Protein AF-D4NTK3-F1 (afdb_monomer_lite)

Organism: Pieris rapae (NCBI:txid64459)

pLDDT: mean 85.39, std 10.85, range [49.72, 97.81]

Sequence (154 aa):
DTLDNTVFIKLYQDLRKLNVFQTLDAYWKKHDVYVPYYIDRFEYLTYHLNTNVSEVGELEIKQSAGQDITPSGTTMADFFADVVKILPKSELAALYEKKMSDNTVFSTAVNSLKSEEGKKLYNDLWENRTFQAVANAYANNDFNFRYIFETFVP

Foldseek 3Di:
DQDALVLVVVLVVVLVVDPLSVVLQVLCVVVVRHSVVVSVVVRVVSCCVRPVDQDDPPDGDDDPPDDPQDQPDDAPVSVVVSVVVPDPVVVVVVVLVCCCPPPPSSVVSLVSCVDPSVVVSVVVLVVDPSNVVVQVVVVVRVDHPVCVCVVPVD

InterPro domains:
  IPR010629 Insect allergen-related [PF06757] (6-148)

Secondary structure (DSSP, 8-state):
-----HHHHHHHHHHTTSHHHHHHHHHHHHTT--HHHHHHHHHHHHHHHHH--SEETTEE----S------S-SSHHHHHHHHHHHS-HHHHHHHHHHHHHH-HHHHHHHHHHHSHHHHHHHHHHHH-HHHHHHHHHHHTTT--HHHHHHHH--

Radius of gyration: 17.6 Å; chains: 1; bounding box: 41×37×45 Å

Structure (mmCIF, N/CA/C/O backbone):
data_AF-D4NTK3-F1
#
_entry.id   AF-D4NTK3-F1
#
loop_
_atom_site.group_PDB
_atom_site.id
_atom_site.type_symbol
_atom_site.label_atom_id
_atom_site.label_alt_id
_atom_site.label_comp_id
_atom_site.label_asym_id
_atom_site.label_entity_id
_atom_site.label_seq_id
_atom_site.pdbx_PDB_ins_code
_atom_site.Cartn_x
_atom_site.Cartn_y
_atom_site.Cartn_z
_atom_site.occupancy
_atom_site.B_iso_or_equiv
_atom_site.auth_seq_id
_atom_site.auth_comp_id
_atom_site.auth_asym_id
_atom_site.auth_atom_id
_atom_site.pdbx_PDB_model_num
ATOM 1 N N . ASP A 1 1 ? 19.028 -7.774 -14.434 1.00 54.06 1 ASP A N 1
ATOM 2 C CA . ASP A 1 1 ? 18.709 -8.205 -13.063 1.00 54.06 1 ASP A CA 1
ATOM 3 C C . ASP A 1 1 ? 17.417 -8.990 -13.059 1.00 54.06 1 ASP A C 1
ATOM 5 O O . ASP A 1 1 ? 16.483 -8.604 -13.750 1.00 54.06 1 ASP A O 1
ATOM 9 N N . THR A 1 2 ? 17.398 -10.122 -12.361 1.00 59.47 2 THR A N 1
ATOM 10 C CA . THR A 1 2 ? 16.196 -10.945 -12.181 1.00 59.47 2 THR A CA 1
ATOM 11 C C . THR A 1 2 ? 15.292 -10.253 -11.168 1.00 59.47 2 THR A C 1
ATOM 13 O O . THR A 1 2 ? 15.766 -9.857 -10.106 1.00 59.47 2 THR A O 1
ATOM 16 N N . LEU A 1 3 ? 14.005 -10.096 -11.474 1.00 69.56 3 LEU A N 1
ATOM 17 C CA . LEU A 1 3 ? 13.042 -9.598 -10.491 1.00 69.56 3 LEU A CA 1
ATOM 18 C C . LEU A 1 3 ? 12.812 -10.689 -9.432 1.00 69.56 3 LEU A C 1
ATOM 20 O O . LEU A 1 3 ? 12.373 -11.782 -9.781 1.00 69.56 3 LEU A O 1
ATOM 24 N N . ASP A 1 4 ? 13.092 -10.424 -8.157 1.00 80.44 4 ASP A N 1
ATOM 25 C CA . ASP A 1 4 ? 12.853 -11.376 -7.064 1.00 80.44 4 ASP A CA 1
ATOM 26 C C . ASP A 1 4 ? 12.121 -10.724 -5.878 1.00 80.44 4 ASP A C 1
ATOM 28 O O . ASP A 1 4 ? 12.148 -9.505 -5.693 1.00 80.44 4 ASP A O 1
ATOM 32 N N . ASN A 1 5 ? 11.421 -11.538 -5.085 1.00 81.81 5 ASN A N 1
ATOM 33 C CA . ASN A 1 5 ? 10.595 -11.083 -3.965 1.00 81.81 5 ASN A CA 1
ATOM 34 C C . ASN A 1 5 ? 11.275 -11.247 -2.591 1.00 81.81 5 ASN A C 1
ATOM 36 O O . ASN A 1 5 ? 10.652 -10.960 -1.564 1.00 81.81 5 ASN A O 1
ATOM 40 N N . THR A 1 6 ? 12.541 -11.675 -2.537 1.00 87.56 6 THR A N 1
ATOM 41 C CA . THR A 1 6 ? 13.241 -12.032 -1.290 1.00 87.56 6 THR A CA 1
ATOM 42 C C . THR A 1 6 ? 13.260 -10.864 -0.309 1.00 87.56 6 THR A C 1
ATOM 44 O O . THR A 1 6 ? 13.089 -11.040 0.901 1.00 87.56 6 THR A O 1
ATOM 47 N N . VAL A 1 7 ? 13.424 -9.643 -0.828 1.00 87.94 7 VAL A N 1
ATOM 48 C CA . VAL A 1 7 ? 13.414 -8.421 -0.016 1.00 87.94 7 VAL A CA 1
ATOM 49 C C . VAL A 1 7 ? 12.055 -8.184 0.653 1.00 87.94 7 VAL A C 1
ATOM 51 O O . VAL A 1 7 ? 12.015 -7.765 1.810 1.00 87.94 7 VAL A O 1
ATOM 54 N N . PHE A 1 8 ? 10.947 -8.522 -0.015 1.00 87.38 8 PHE A N 1
ATOM 55 C CA . PHE A 1 8 ? 9.595 -8.393 0.531 1.00 87.38 8 PHE A CA 1
ATOM 56 C C . PHE A 1 8 ? 9.288 -9.484 1.558 1.00 87.38 8 PHE A C 1
ATOM 58 O O . PHE A 1 8 ? 8.703 -9.185 2.600 1.00 87.38 8 PHE A O 1
ATOM 65 N N . ILE A 1 9 ? 9.758 -10.716 1.332 1.00 90.56 9 ILE A N 1
ATOM 66 C CA . ILE A 1 9 ? 9.689 -11.795 2.331 1.00 90.56 9 ILE A CA 1
ATOM 67 C C . ILE A 1 9 ? 10.423 -11.368 3.607 1.00 90.56 9 ILE A C 1
ATOM 69 O O . ILE A 1 9 ? 9.875 -11.465 4.709 1.00 90.56 9 ILE A O 1
ATOM 73 N N . LYS A 1 10 ? 11.648 -10.850 3.469 1.00 92.75 10 LYS A N 1
ATOM 74 C CA . LYS A 1 10 ? 12.444 -10.369 4.603 1.00 92.75 10 LYS A CA 1
ATOM 75 C C . LYS A 1 10 ? 11.770 -9.200 5.318 1.00 92.75 10 LYS A C 1
ATOM 77 O O . LYS A 1 10 ? 11.689 -9.209 6.545 1.00 92.75 10 LYS A O 1
ATOM 82 N N . LEU A 1 11 ? 11.252 -8.225 4.570 1.00 91.81 11 LEU A N 1
ATOM 83 C CA . LEU A 1 11 ? 10.512 -7.100 5.136 1.00 91.81 11 LEU A CA 1
ATOM 84 C C . LEU A 1 11 ? 9.316 -7.594 5.960 1.00 91.81 11 LEU A C 1
ATOM 86 O O . LEU A 1 11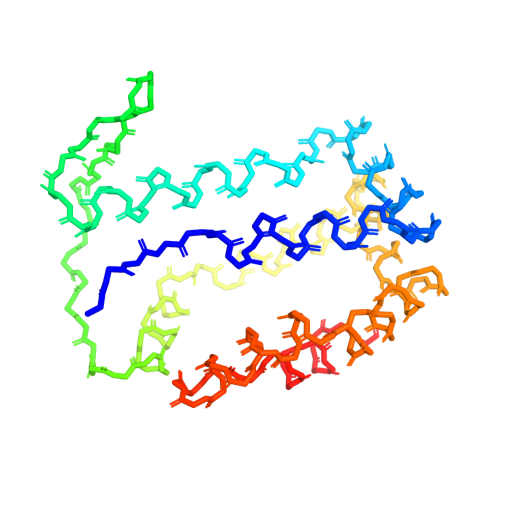 ? 9.164 -7.202 7.113 1.00 91.81 11 LEU A O 1
ATOM 90 N N . TYR A 1 12 ? 8.514 -8.512 5.422 1.00 92.00 12 TYR A N 1
ATOM 91 C CA . TYR A 1 12 ? 7.383 -9.091 6.146 1.00 92.00 12 TYR A CA 1
ATOM 92 C C . TYR A 1 12 ? 7.812 -9.832 7.424 1.00 92.00 12 TYR A C 1
ATOM 94 O O . TYR A 1 12 ? 7.170 -9.694 8.468 1.00 92.00 12 TYR A O 1
ATOM 102 N N . GLN A 1 13 ? 8.919 -10.581 7.385 1.00 93.38 13 GLN A N 1
ATOM 103 C CA . GLN A 1 13 ? 9.480 -11.234 8.574 1.00 93.38 13 GLN A CA 1
ATOM 104 C C . GLN A 1 13 ? 9.937 -10.233 9.643 1.00 93.38 13 GLN A C 1
ATOM 106 O O . GLN A 1 13 ? 9.777 -10.507 10.835 1.00 93.38 13 GLN A O 1
ATOM 111 N N . ASP A 1 14 ? 10.499 -9.093 9.244 1.00 93.88 14 ASP A N 1
ATOM 112 C CA . ASP A 1 14 ? 10.885 -8.032 10.173 1.00 93.88 14 ASP A CA 1
ATOM 113 C C . ASP A 1 14 ? 9.659 -7.357 10.795 1.00 93.88 14 ASP A C 1
ATOM 115 O O . ASP A 1 14 ? 9.601 -7.213 12.017 1.00 93.88 14 ASP A O 1
ATOM 119 N N . LEU A 1 15 ? 8.647 -7.025 9.989 1.00 92.19 15 LEU A N 1
ATOM 120 C CA . LEU A 1 15 ? 7.413 -6.395 10.466 1.00 92.19 15 LEU A CA 1
ATOM 121 C C . LEU A 1 15 ? 6.641 -7.291 11.430 1.00 92.19 15 LEU A C 1
ATOM 123 O O . LEU A 1 15 ? 6.141 -6.819 12.445 1.00 92.19 15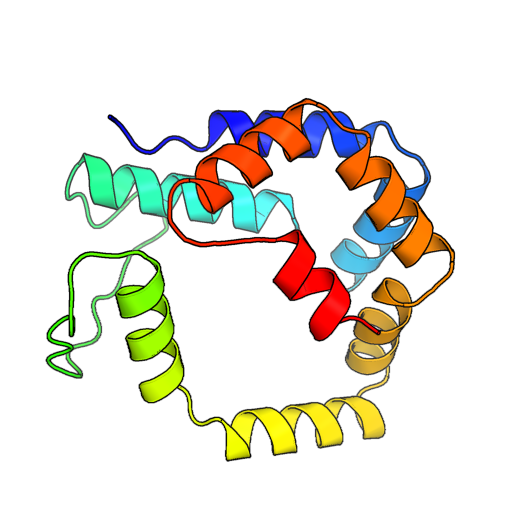 LEU A O 1
ATOM 127 N N . ARG A 1 16 ? 6.628 -8.606 11.199 1.00 94.00 16 ARG A N 1
ATOM 128 C CA . ARG A 1 16 ? 6.023 -9.585 12.116 1.00 94.00 16 ARG A CA 1
ATOM 129 C C . ARG A 1 16 ? 6.590 -9.578 13.534 1.00 94.00 16 ARG A C 1
ATOM 131 O O . ARG A 1 16 ? 5.950 -10.134 14.425 1.00 94.00 16 ARG A O 1
ATOM 138 N N . LYS A 1 17 ? 7.767 -8.996 13.765 1.00 93.88 17 LYS A N 1
ATOM 139 C CA . LYS A 1 17 ? 8.357 -8.856 15.108 1.00 93.88 17 LYS A CA 1
ATOM 140 C C . LYS A 1 17 ? 7.766 -7.669 15.879 1.00 93.88 17 LYS A C 1
ATOM 142 O O . LYS A 1 17 ? 7.984 -7.566 17.081 1.00 93.88 17 LYS A O 1
ATOM 147 N N . LEU A 1 18 ? 7.034 -6.782 15.205 1.00 92.69 18 LEU A N 1
ATOM 148 C CA . LEU A 1 18 ? 6.430 -5.592 15.790 1.00 92.69 18 LEU A CA 1
ATOM 149 C C . LEU A 1 18 ? 5.018 -5.907 16.288 1.00 92.69 18 LEU A C 1
ATOM 151 O O . LEU A 1 18 ? 4.156 -6.312 15.508 1.00 92.69 18 LEU A O 1
ATOM 155 N N . ASN A 1 19 ? 4.747 -5.643 17.568 1.00 93.19 19 ASN A N 1
ATOM 156 C CA . ASN A 1 19 ? 3.412 -5.843 18.148 1.00 93.19 19 ASN A CA 1
ATOM 157 C C . ASN A 1 19 ? 2.329 -5.058 17.389 1.00 93.19 19 ASN A C 1
ATOM 159 O O . ASN A 1 19 ? 1.234 -5.566 17.175 1.00 93.19 19 ASN A O 1
ATOM 163 N N . VAL A 1 20 ? 2.645 -3.837 16.937 1.00 90.69 20 VAL A N 1
ATOM 164 C CA . VAL A 1 20 ? 1.700 -3.006 16.174 1.00 90.69 20 VAL A CA 1
ATOM 165 C C . VAL A 1 20 ? 1.304 -3.658 14.849 1.00 90.69 20 VAL A C 1
ATOM 167 O O . VAL A 1 20 ? 0.128 -3.677 14.495 1.00 90.69 20 VAL A O 1
ATOM 170 N N . PHE A 1 21 ? 2.266 -4.267 14.151 1.00 92.44 21 PHE A N 1
ATOM 171 C CA . PHE A 1 21 ? 1.994 -4.971 12.907 1.00 92.44 21 PHE A CA 1
ATOM 172 C C . PHE A 1 21 ? 1.193 -6.246 13.160 1.00 92.44 21 PHE A C 1
ATOM 174 O O . PHE A 1 21 ? 0.255 -6.508 12.424 1.00 92.44 21 PHE A O 1
ATOM 181 N N . GLN A 1 22 ? 1.504 -7.012 14.211 1.00 92.12 22 GLN A N 1
ATOM 182 C CA . GLN A 1 22 ? 0.736 -8.215 14.560 1.00 92.12 22 GLN A CA 1
ATOM 183 C C . GLN A 1 22 ? -0.746 -7.901 14.809 1.00 92.12 22 GLN A C 1
ATOM 185 O O . GLN A 1 22 ? -1.611 -8.643 14.346 1.00 92.12 22 GLN A O 1
ATOM 190 N N . THR A 1 23 ? -1.043 -6.793 15.493 1.00 90.25 23 THR A N 1
ATOM 191 C CA . THR A 1 23 ? -2.420 -6.333 15.727 1.00 90.25 23 THR A CA 1
ATOM 192 C C . THR A 1 23 ? -3.138 -6.000 14.418 1.00 90.25 23 THR A C 1
ATOM 194 O O . THR A 1 23 ? -4.251 -6.478 14.190 1.00 90.25 23 THR A O 1
ATOM 197 N N . LEU A 1 24 ? -2.505 -5.211 13.544 1.00 88.12 24 LEU A N 1
ATOM 198 C CA . LEU A 1 24 ? -3.092 -4.804 12.262 1.00 88.12 24 LEU A CA 1
ATOM 199 C C . LEU A 1 24 ? -3.232 -5.986 11.291 1.00 88.12 24 LEU A C 1
ATOM 201 O O . LEU A 1 24 ? -4.282 -6.159 10.679 1.00 88.12 24 LEU A O 1
ATOM 205 N N . ASP A 1 25 ? -2.228 -6.856 11.216 1.00 89.50 25 ASP A N 1
ATOM 206 C CA . ASP A 1 25 ? -2.237 -8.076 10.405 1.00 89.50 25 ASP A CA 1
ATOM 207 C C . ASP A 1 25 ? -3.328 -9.056 10.866 1.00 89.50 25 ASP A C 1
ATOM 209 O O . ASP A 1 25 ? -4.045 -9.615 10.038 1.00 89.50 25 ASP A O 1
ATOM 213 N N . ALA A 1 26 ? -3.535 -9.222 12.177 1.00 90.38 26 ALA A N 1
ATOM 214 C CA . ALA A 1 26 ? -4.641 -10.028 12.697 1.00 90.38 26 ALA A CA 1
ATOM 215 C C . ALA A 1 26 ? -6.014 -9.444 12.321 1.00 90.38 26 ALA A C 1
ATOM 217 O O . ALA A 1 26 ? -6.923 -10.197 11.957 1.00 90.38 26 ALA A O 1
ATOM 218 N N . TYR A 1 27 ? -6.163 -8.117 12.376 1.00 87.75 27 TYR A N 1
ATOM 219 C CA . TYR A 1 27 ? -7.377 -7.433 11.933 1.00 87.75 27 TYR A CA 1
ATOM 220 C C . TYR A 1 27 ? -7.626 -7.653 10.432 1.00 87.75 27 TYR A C 1
ATOM 222 O O . TYR A 1 27 ? -8.706 -8.105 10.054 1.00 87.75 27 TYR A O 1
ATOM 230 N N . TRP A 1 28 ? -6.627 -7.421 9.579 1.00 87.31 28 TRP A N 1
ATOM 231 C CA . TRP A 1 28 ? -6.737 -7.616 8.129 1.00 87.31 28 TRP A CA 1
ATOM 232 C C . TRP A 1 28 ? -7.058 -9.063 7.752 1.00 87.31 28 TRP A C 1
ATOM 234 O O . TRP A 1 28 ? -7.973 -9.295 6.964 1.00 87.31 28 TRP A O 1
ATOM 244 N N . LYS A 1 29 ? -6.414 -10.045 8.391 1.00 90.06 29 LYS A N 1
ATOM 245 C CA . LYS A 1 29 ? -6.687 -11.477 8.174 1.00 90.06 29 LYS A CA 1
ATOM 246 C C . LYS A 1 29 ? -8.107 -11.885 8.537 1.00 90.06 29 LYS A C 1
ATOM 248 O O . LYS A 1 29 ? -8.678 -12.750 7.880 1.00 90.06 29 LYS A O 1
ATOM 253 N N . LYS A 1 30 ? -8.682 -11.283 9.582 1.00 90.81 30 LYS A N 1
ATOM 254 C CA . LYS A 1 30 ? -10.089 -11.494 9.956 1.00 90.81 30 LYS A CA 1
ATOM 255 C C . LYS A 1 30 ? -11.056 -10.950 8.893 1.00 90.81 30 LYS A C 1
ATOM 257 O O . LYS A 1 30 ? -12.208 -11.369 8.852 1.00 90.81 30 LYS A O 1
ATOM 262 N N . HIS A 1 31 ? -10.590 -10.024 8.061 1.00 87.56 31 HIS A N 1
ATOM 263 C CA . HIS A 1 31 ? -11.348 -9.365 7.001 1.00 87.56 31 HIS A CA 1
ATOM 264 C C . HIS A 1 31 ? -10.849 -9.749 5.598 1.00 87.56 31 HIS A C 1
ATOM 266 O O . HIS A 1 31 ? -10.942 -8.948 4.671 1.00 87.56 31 HIS A O 1
ATOM 272 N N . ASP A 1 32 ? -10.321 -10.969 5.456 1.00 86.50 32 ASP A N 1
ATOM 273 C CA . ASP A 1 32 ? -9.899 -11.586 4.191 1.00 86.50 32 ASP A CA 1
ATOM 274 C C . ASP A 1 32 ? -8.762 -10.862 3.443 1.00 86.50 32 ASP A C 1
ATOM 276 O O . ASP A 1 32 ? -8.545 -11.071 2.248 1.00 86.50 32 ASP A O 1
ATOM 280 N N . VAL A 1 33 ? -7.985 -10.035 4.147 1.00 86.75 33 VAL A N 1
ATOM 281 C CA . VAL A 1 33 ? -6.784 -9.380 3.615 1.00 86.75 33 VAL A CA 1
ATOM 282 C C . VAL A 1 33 ? -5.545 -10.076 4.179 1.00 86.75 33 VAL A C 1
ATOM 284 O O . VAL A 1 33 ? -5.180 -9.909 5.342 1.00 86.75 33 VAL A O 1
ATOM 287 N N . TYR A 1 34 ? -4.873 -10.861 3.334 1.00 90.44 34 TYR A N 1
ATOM 288 C CA . TYR A 1 34 ? -3.721 -11.680 3.717 1.00 90.44 34 TYR A CA 1
ATOM 289 C C . TYR A 1 34 ? -2.434 -11.148 3.086 1.00 90.44 34 TYR A C 1
ATOM 291 O O . TYR A 1 34 ? -2.161 -11.405 1.919 1.00 90.44 34 TYR A O 1
ATOM 299 N N . VAL A 1 35 ? -1.595 -10.452 3.860 1.00 86.69 35 VAL A N 1
ATOM 300 C CA . VAL A 1 35 ? -0.312 -9.914 3.361 1.00 86.69 35 VAL A CA 1
ATOM 301 C C . VAL A 1 35 ? 0.574 -10.982 2.685 1.00 86.69 35 VAL A C 1
ATOM 303 O O . VAL A 1 35 ? 1.057 -10.707 1.587 1.00 86.69 35 VAL A O 1
ATOM 306 N N . PRO A 1 36 ? 0.749 -12.207 3.238 1.00 88.31 36 PRO A N 1
ATOM 307 C CA . PRO A 1 36 ? 1.531 -13.259 2.576 1.00 88.31 36 PRO A CA 1
ATOM 308 C C . PRO A 1 36 ? 1.031 -13.618 1.178 1.00 88.31 36 PRO A C 1
ATOM 310 O O . PRO A 1 36 ? 1.835 -13.748 0.267 1.00 88.31 36 PRO A O 1
ATOM 313 N N . TYR A 1 37 ? -0.291 -13.686 0.988 1.00 88.75 37 TYR A N 1
ATOM 314 C CA . TYR A 1 37 ? -0.885 -14.014 -0.308 1.00 88.75 37 TYR A CA 1
ATOM 315 C C . TYR A 1 37 ? -0.444 -13.029 -1.401 1.00 88.75 37 TYR A C 1
ATOM 317 O O . TYR A 1 37 ? -0.150 -13.434 -2.522 1.00 88.75 37 TYR A O 1
ATOM 325 N N . TYR A 1 38 ? -0.344 -11.736 -1.080 1.00 85.50 38 TYR A N 1
ATOM 326 C CA . TYR A 1 38 ? 0.115 -10.731 -2.040 1.00 85.50 38 TYR A CA 1
ATOM 327 C C . TYR A 1 38 ? 1.624 -10.805 -2.314 1.00 85.50 38 TYR A C 1
ATOM 329 O O . TYR A 1 38 ? 2.041 -10.507 -3.432 1.00 85.50 38 TYR A O 1
ATOM 337 N N . ILE A 1 39 ? 2.438 -11.233 -1.341 1.00 87.19 39 ILE A N 1
ATOM 338 C CA . ILE A 1 39 ? 3.878 -11.479 -1.542 1.00 87.19 39 ILE A CA 1
ATOM 339 C C . ILE A 1 39 ? 4.085 -12.680 -2.474 1.00 87.19 39 ILE A C 1
ATOM 341 O O . ILE A 1 39 ? 4.867 -12.584 -3.422 1.00 87.19 39 ILE A O 1
ATOM 345 N N . ASP A 1 40 ? 3.335 -13.763 -2.265 1.00 83.56 40 ASP A N 1
ATOM 346 C CA . ASP A 1 40 ? 3.378 -14.960 -3.114 1.00 83.56 40 ASP A CA 1
ATOM 347 C C . ASP A 1 40 ? 2.861 -14.644 -4.529 1.00 83.56 40 ASP A C 1
ATOM 349 O O . ASP A 1 40 ? 3.435 -15.058 -5.537 1.00 83.56 40 ASP A O 1
ATOM 353 N N . ARG A 1 41 ? 1.803 -13.828 -4.640 1.00 81.75 41 ARG A N 1
ATOM 354 C CA . ARG A 1 41 ? 1.283 -13.377 -5.939 1.00 81.75 41 ARG A CA 1
ATOM 355 C C . ARG A 1 41 ? 2.277 -12.486 -6.686 1.00 81.75 41 ARG A C 1
ATOM 357 O O . ARG A 1 41 ? 2.308 -12.519 -7.916 1.00 81.75 41 ARG A O 1
ATOM 364 N N . PHE A 1 42 ? 3.083 -11.705 -5.970 1.00 81.62 42 PHE A N 1
ATOM 365 C CA . PHE A 1 42 ? 4.173 -10.948 -6.576 1.00 81.62 42 PHE A CA 1
ATOM 366 C C . PHE A 1 42 ? 5.285 -11.877 -7.076 1.00 81.62 42 PHE A C 1
ATOM 368 O O . PHE A 1 42 ? 5.739 -11.691 -8.198 1.00 81.62 42 PHE A O 1
ATOM 375 N N . GLU A 1 43 ? 5.655 -12.917 -6.320 1.00 81.19 43 GLU A N 1
ATOM 376 C CA . GLU A 1 43 ? 6.609 -13.952 -6.769 1.00 81.19 43 GLU A CA 1
ATOM 377 C C . GLU A 1 43 ? 6.174 -14.615 -8.070 1.00 81.19 43 GLU A C 1
ATOM 379 O O . GLU A 1 43 ? 6.945 -14.781 -9.012 1.00 81.19 43 GLU A O 1
ATOM 384 N N . TYR A 1 44 ? 4.892 -14.958 -8.127 1.00 76.56 44 TYR A N 1
ATOM 385 C CA . TYR A 1 44 ? 4.271 -15.517 -9.308 1.00 76.56 44 TYR A CA 1
ATOM 386 C C . TYR A 1 44 ? 4.441 -14.583 -10.522 1.00 76.56 44 TYR A C 1
ATOM 388 O O . TYR A 1 44 ? 4.823 -15.020 -11.609 1.00 76.56 44 TYR A O 1
ATOM 396 N N . LEU A 1 45 ? 4.192 -13.279 -10.338 1.00 78.12 45 LEU A N 1
ATOM 397 C CA . LEU A 1 45 ? 4.342 -12.282 -11.397 1.00 78.12 45 LEU A CA 1
ATOM 398 C C . LEU A 1 45 ? 5.807 -12.115 -11.814 1.00 78.12 45 LEU A C 1
ATOM 400 O O . LEU A 1 45 ? 6.093 -12.061 -13.009 1.00 78.12 45 LEU A O 1
ATOM 404 N N . THR A 1 46 ? 6.740 -12.044 -10.864 1.00 80.50 46 THR A N 1
ATOM 405 C CA . THR A 1 46 ? 8.161 -11.900 -11.193 1.00 80.50 46 THR A CA 1
ATOM 406 C C . THR A 1 46 ? 8.683 -13.132 -11.919 1.00 80.50 46 THR A C 1
ATOM 408 O O . THR A 1 46 ? 9.398 -12.991 -12.908 1.00 80.50 46 THR A O 1
ATOM 411 N N . TYR A 1 47 ? 8.276 -14.336 -11.511 1.00 78.81 47 TYR A N 1
ATOM 412 C CA . TYR A 1 47 ? 8.610 -15.568 -12.220 1.00 78.81 47 TYR A CA 1
ATOM 413 C C . TYR A 1 47 ? 8.093 -15.547 -13.662 1.00 78.81 47 TYR A C 1
ATOM 415 O O . TYR A 1 47 ? 8.870 -15.823 -14.578 1.00 78.81 47 TYR A O 1
ATOM 423 N N . HIS A 1 48 ? 6.832 -15.153 -13.883 1.00 78.25 48 HIS A N 1
ATOM 424 C CA . HIS A 1 48 ? 6.280 -14.984 -15.231 1.00 78.25 48 HIS A CA 1
ATOM 425 C C . HIS A 1 48 ? 7.126 -14.020 -16.071 1.00 78.25 48 HIS A C 1
ATOM 427 O O . HIS A 1 48 ? 7.542 -14.373 -17.170 1.00 78.25 48 HIS A O 1
ATOM 433 N N . LEU A 1 49 ? 7.438 -12.834 -15.541 1.00 79.81 49 LEU A N 1
ATOM 434 C CA . LEU A 1 49 ? 8.212 -11.813 -16.257 1.00 79.81 49 LEU A CA 1
ATOM 435 C C . LEU A 1 49 ? 9.660 -12.243 -16.539 1.00 79.81 49 LEU A C 1
ATOM 437 O O . LEU A 1 49 ? 10.221 -11.870 -17.565 1.00 79.81 49 LEU A O 1
ATOM 441 N N . ASN A 1 50 ? 10.267 -13.038 -15.655 1.00 82.00 50 ASN A N 1
ATOM 442 C CA . ASN A 1 50 ? 11.635 -13.529 -15.830 1.00 82.00 50 ASN A CA 1
ATOM 443 C C . ASN A 1 50 ? 11.731 -14.723 -16.797 1.00 82.00 50 ASN A C 1
ATOM 445 O O . ASN A 1 50 ? 12.794 -14.953 -17.369 1.00 82.00 50 ASN A O 1
ATOM 449 N N . THR A 1 51 ? 10.665 -15.519 -16.939 1.00 81.75 51 THR A N 1
ATOM 450 C CA . THR A 1 51 ? 10.703 -16.817 -17.647 1.00 81.75 51 THR A CA 1
ATOM 451 C C . THR A 1 51 ? 9.774 -16.905 -18.858 1.00 81.75 51 THR A C 1
ATOM 453 O O . THR A 1 51 ? 9.888 -17.849 -19.636 1.00 81.75 51 THR A O 1
ATOM 456 N N . ASN A 1 52 ? 8.871 -15.937 -19.037 1.00 75.00 52 ASN A N 1
ATOM 457 C CA . ASN A 1 52 ? 7.766 -15.944 -20.003 1.00 75.00 52 ASN A CA 1
ATOM 458 C C . ASN A 1 52 ? 6.793 -17.133 -19.860 1.00 75.00 52 ASN A C 1
ATOM 460 O O . ASN A 1 52 ? 6.077 -17.461 -20.806 1.00 75.00 52 ASN A O 1
ATOM 464 N N . VAL A 1 53 ? 6.729 -17.778 -18.690 1.00 77.25 53 VAL A N 1
ATOM 465 C CA . VAL A 1 53 ? 5.793 -18.883 -18.423 1.00 77.25 53 VAL A CA 1
ATOM 466 C C . VAL A 1 53 ? 4.485 -18.332 -17.858 1.00 77.25 53 VAL A C 1
ATOM 468 O O . VAL A 1 53 ? 4.486 -17.706 -16.803 1.00 77.25 53 VAL A O 1
ATOM 471 N N . SER A 1 54 ? 3.359 -18.538 -18.545 1.00 68.12 54 SER A N 1
ATOM 472 C CA . SER A 1 54 ? 2.027 -17.996 -18.197 1.00 68.12 54 SER A CA 1
ATOM 473 C C . SER A 1 54 ? 1.304 -18.701 -17.042 1.00 68.12 54 SER A C 1
ATOM 475 O O . SER A 1 54 ? 0.257 -18.219 -16.603 1.00 68.12 54 SER A O 1
ATOM 477 N N . GLU A 1 55 ? 1.875 -19.799 -16.546 1.00 65.75 55 GLU A N 1
ATOM 478 C CA . GLU A 1 55 ? 1.344 -20.652 -15.482 1.00 65.75 55 GLU A CA 1
ATOM 479 C C . GLU A 1 55 ? 2.438 -20.950 -14.446 1.00 65.75 55 GLU A C 1
ATOM 481 O O . GLU A 1 55 ? 3.534 -21.395 -14.784 1.00 65.75 55 GLU A O 1
ATOM 486 N N . VAL A 1 56 ? 2.145 -20.735 -13.166 1.00 61.53 56 VAL A N 1
ATOM 487 C CA . VAL A 1 56 ? 3.030 -21.115 -12.047 1.00 61.53 56 VAL A CA 1
ATOM 488 C C . VAL A 1 56 ? 2.165 -21.720 -10.941 1.00 61.53 56 VAL A C 1
ATOM 490 O O . VAL A 1 56 ? 1.436 -21.022 -10.234 1.00 61.53 56 VAL A O 1
ATOM 493 N N . GLY A 1 57 ? 2.212 -23.045 -10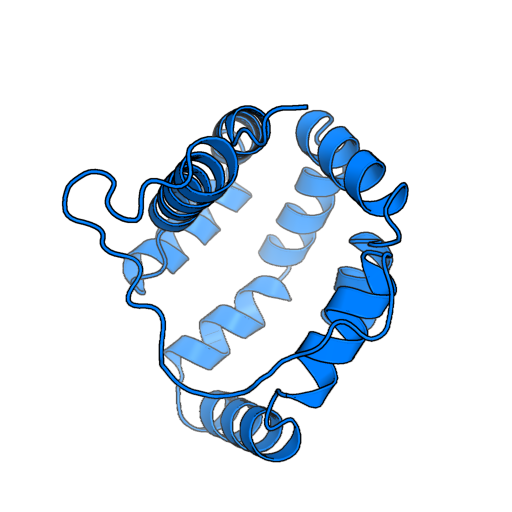.805 1.00 66.56 57 GLY A N 1
ATOM 494 C CA . GLY A 1 57 ? 1.284 -23.778 -9.938 1.00 66.56 57 GLY A CA 1
ATOM 495 C C . GLY A 1 57 ? -0.150 -23.757 -10.486 1.00 66.56 57 GLY A C 1
ATOM 496 O O . GLY A 1 57 ? -0.355 -23.979 -11.671 1.00 66.56 57 GLY A O 1
ATOM 497 N N . GLU A 1 58 ? -1.143 -23.494 -9.628 1.00 60.59 58 GLU A N 1
ATOM 498 C CA . GLU A 1 58 ? -2.574 -23.411 -10.003 1.00 60.59 58 GLU A CA 1
ATOM 499 C C . GLU A 1 58 ? -3.005 -22.020 -10.502 1.00 60.59 58 GLU A C 1
ATOM 501 O O . GLU A 1 58 ? -4.171 -21.776 -10.817 1.00 60.59 58 GLU A O 1
ATOM 506 N N . LEU A 1 59 ? -2.076 -21.071 -10.525 1.00 62.19 59 LEU A N 1
ATOM 507 C CA . LEU A 1 59 ? -2.332 -19.698 -10.916 1.00 62.19 59 LEU A CA 1
ATOM 508 C C . LEU A 1 59 ? -2.028 -19.540 -12.415 1.00 62.19 59 LEU A C 1
ATOM 510 O O . LEU A 1 59 ? -0.953 -19.916 -12.871 1.00 62.19 59 LEU A O 1
ATOM 514 N N . GLU A 1 60 ? -2.966 -18.955 -13.165 1.00 64.38 60 GLU A N 1
ATOM 515 C CA . GLU A 1 60 ? -2.842 -18.648 -14.599 1.00 64.38 60 GLU A CA 1
ATOM 516 C C . GLU A 1 60 ? -2.985 -17.127 -14.802 1.00 64.38 60 GLU A C 1
ATOM 518 O O . GLU A 1 60 ? -3.890 -16.500 -14.230 1.00 64.38 60 GLU A O 1
ATOM 523 N N . ILE A 1 61 ? -2.113 -16.501 -15.605 1.00 63.59 61 ILE A N 1
ATOM 524 C CA . ILE A 1 61 ? -2.362 -15.132 -16.095 1.00 63.59 61 ILE A CA 1
ATOM 525 C C . ILE A 1 61 ? -3.183 -15.232 -17.370 1.00 63.59 61 ILE A C 1
ATOM 527 O O . ILE A 1 61 ? -2.650 -15.455 -18.454 1.00 63.59 61 ILE A O 1
ATOM 531 N N . LYS A 1 62 ? -4.488 -14.991 -17.253 1.00 61.53 62 LYS A N 1
ATOM 532 C CA . LYS A 1 62 ? -5.338 -14.801 -18.426 1.00 61.53 62 LYS A CA 1
ATOM 533 C C . LYS A 1 62 ? -5.051 -13.424 -19.007 1.00 61.53 62 LYS A C 1
ATOM 535 O O . LYS A 1 62 ? -5.491 -12.419 -18.452 1.00 61.53 62 LYS A O 1
ATOM 540 N N . GLN A 1 63 ? -4.300 -13.372 -20.104 1.00 57.94 63 GLN A N 1
ATOM 541 C CA . GLN A 1 63 ? -4.186 -12.146 -20.888 1.00 57.94 63 GLN A CA 1
ATOM 542 C C . GLN A 1 63 ? -5.578 -11.796 -21.419 1.00 57.94 63 GLN A C 1
ATOM 544 O O . GLN A 1 63 ? -6.155 -12.523 -22.228 1.00 57.94 63 GLN A O 1
ATOM 549 N N . SER A 1 64 ? -6.155 -10.703 -20.930 1.00 56.78 64 SER A N 1
ATOM 550 C CA . SER A 1 64 ? -7.373 -10.156 -21.511 1.00 56.78 64 SER A CA 1
ATOM 551 C C . SER A 1 64 ? -7.037 -9.567 -22.878 1.00 56.78 64 SER A C 1
ATOM 553 O O . SER A 1 64 ? -6.220 -8.654 -22.973 1.00 56.78 64 SER A O 1
ATOM 555 N N . ALA A 1 65 ? -7.684 -10.063 -23.934 1.00 53.50 65 ALA A N 1
ATOM 556 C CA . ALA A 1 65 ? -7.687 -9.410 -25.237 1.00 53.50 65 ALA A CA 1
ATOM 557 C C . ALA A 1 65 ? -8.437 -8.074 -25.109 1.00 53.50 65 ALA A C 1
ATOM 559 O O . ALA A 1 65 ? -9.661 -8.031 -25.202 1.00 53.50 65 ALA A O 1
ATOM 560 N N . GLY A 1 66 ? -7.733 -6.988 -24.801 1.00 56.97 66 GLY A N 1
ATOM 561 C CA . GLY A 1 66 ? -8.393 -5.708 -24.579 1.00 56.97 66 GLY A CA 1
ATOM 562 C C . GLY A 1 66 ? -7.428 -4.595 -24.213 1.00 56.97 66 GLY A C 1
ATOM 563 O O . GLY A 1 66 ? -6.963 -4.545 -23.084 1.00 56.97 66 GLY A O 1
ATOM 564 N N . GLN A 1 67 ? -7.242 -3.689 -25.175 1.00 57.72 67 GLN A N 1
ATOM 565 C CA . GLN A 1 67 ? -6.429 -2.466 -25.187 1.00 57.72 67 GLN A CA 1
ATOM 566 C C . GLN A 1 67 ? -4.952 -2.648 -25.555 1.00 57.72 67 GLN A C 1
ATOM 568 O O . GLN A 1 67 ? -4.138 -3.116 -24.767 1.00 57.72 67 GLN A O 1
ATOM 573 N N . ASP A 1 68 ? -4.613 -2.154 -26.751 1.00 64.06 68 ASP A N 1
ATOM 574 C CA . ASP A 1 68 ? -3.256 -1.737 -27.101 1.00 64.06 68 ASP A CA 1
ATOM 575 C C . ASP A 1 68 ? -2.866 -0.569 -26.192 1.00 64.06 68 ASP A C 1
ATOM 577 O O . ASP A 1 68 ? -3.142 0.600 -26.469 1.00 64.06 68 ASP A O 1
ATOM 581 N N . ILE A 1 69 ? -2.245 -0.892 -25.063 1.00 66.94 69 ILE A N 1
ATOM 582 C CA . ILE A 1 69 ? -1.587 0.093 -24.216 1.00 66.94 69 ILE A CA 1
ATOM 583 C C . ILE A 1 69 ? -0.164 0.223 -24.748 1.00 66.94 69 ILE A C 1
ATOM 585 O O . ILE A 1 69 ? 0.706 -0.586 -24.437 1.00 66.94 69 ILE A O 1
ATOM 589 N N . THR A 1 70 ? 0.067 1.229 -25.590 1.00 80.25 70 THR A N 1
ATOM 590 C CA . THR A 1 70 ? 1.431 1.621 -25.960 1.00 80.25 70 THR A CA 1
ATOM 591 C C . THR A 1 70 ? 1.994 2.474 -24.826 1.00 80.25 70 THR A C 1
ATOM 593 O O . THR A 1 70 ? 1.404 3.521 -24.545 1.00 80.25 70 THR A O 1
ATOM 596 N N . PRO A 1 71 ? 3.096 2.063 -24.169 1.00 85.94 71 PRO A N 1
ATOM 597 C CA . PRO A 1 71 ? 3.738 2.893 -23.158 1.00 85.94 71 PRO A CA 1
ATOM 598 C C . PRO A 1 71 ? 4.082 4.269 -23.734 1.00 85.94 71 PRO A C 1
ATOM 600 O O . PRO A 1 71 ? 4.659 4.371 -24.819 1.00 85.94 71 PRO A O 1
ATOM 603 N N . SER A 1 72 ? 3.728 5.330 -23.016 1.00 90.19 72 SER A N 1
ATOM 604 C CA . SER A 1 72 ? 4.026 6.714 -23.398 1.00 90.19 72 SER A CA 1
ATOM 605 C C . SER A 1 72 ? 5.498 7.083 -23.212 1.00 90.19 72 SER A C 1
ATOM 607 O O . SER A 1 72 ? 5.954 8.071 -23.786 1.00 90.19 72 SER A O 1
ATOM 609 N N . GLY A 1 73 ? 6.247 6.267 -22.468 1.00 90.88 73 GLY A N 1
ATOM 610 C CA . GLY A 1 73 ? 7.679 6.413 -22.263 1.00 90.88 73 GLY A CA 1
ATOM 611 C C . GLY A 1 73 ? 8.302 5.168 -21.636 1.00 90.88 73 GLY A C 1
ATOM 612 O O . GLY A 1 73 ? 7.717 4.084 -21.649 1.00 90.88 73 GLY A O 1
ATOM 613 N N . THR A 1 74 ? 9.524 5.318 -21.129 1.00 89.62 74 THR A N 1
ATOM 614 C CA . THR A 1 74 ? 10.359 4.209 -20.634 1.00 89.62 74 THR A CA 1
ATOM 615 C C . THR A 1 74 ? 10.662 4.307 -19.143 1.00 89.62 74 THR A C 1
ATOM 617 O O . THR A 1 74 ? 11.402 3.475 -18.620 1.00 89.62 74 THR A O 1
ATOM 620 N N . THR A 1 75 ? 10.157 5.337 -18.462 1.00 89.06 75 THR A N 1
ATOM 621 C CA . THR A 1 75 ? 10.362 5.525 -17.022 1.00 89.06 75 THR A CA 1
ATOM 622 C C . THR A 1 75 ? 9.218 4.912 -16.217 1.00 89.06 75 THR A C 1
ATOM 624 O O . THR A 1 75 ? 8.116 4.679 -16.719 1.00 89.06 75 THR A O 1
ATOM 627 N N . MET A 1 76 ? 9.460 4.683 -14.927 1.00 85.62 76 MET A N 1
ATOM 628 C CA . MET A 1 76 ? 8.411 4.268 -13.995 1.00 85.62 76 MET A CA 1
ATOM 629 C C . MET A 1 76 ? 7.322 5.347 -13.859 1.00 85.62 76 MET A C 1
ATOM 631 O O . MET A 1 76 ? 6.144 5.026 -13.707 1.00 85.62 76 MET A O 1
ATOM 635 N N . ALA A 1 77 ? 7.697 6.628 -13.952 1.00 87.50 77 ALA A N 1
ATOM 636 C CA . ALA A 1 77 ? 6.747 7.735 -13.947 1.00 87.50 77 ALA A CA 1
ATOM 637 C C . ALA A 1 77 ? 5.805 7.686 -15.162 1.00 87.50 77 ALA A C 1
ATOM 639 O O . ALA A 1 77 ? 4.596 7.856 -14.990 1.00 87.50 77 ALA A O 1
ATOM 640 N N . ASP A 1 78 ? 6.328 7.390 -16.359 1.00 90.06 78 ASP A N 1
ATOM 641 C CA . ASP A 1 78 ? 5.515 7.209 -17.573 1.00 90.06 78 ASP A CA 1
ATOM 642 C C . ASP A 1 78 ? 4.544 6.035 -17.407 1.00 90.06 78 ASP A C 1
ATOM 644 O O . ASP A 1 78 ? 3.348 6.172 -17.676 1.00 90.06 78 ASP A O 1
ATOM 648 N N . PHE A 1 79 ? 5.032 4.910 -16.870 1.00 88.94 79 PHE A N 1
ATOM 649 C CA . PHE A 1 79 ? 4.200 3.746 -16.563 1.00 88.94 79 PHE A CA 1
ATOM 650 C C . PHE A 1 79 ? 3.044 4.104 -15.619 1.00 88.94 79 PHE A C 1
ATOM 652 O O . PHE A 1 79 ? 1.886 3.820 -15.927 1.00 88.94 79 PHE A O 1
ATOM 659 N N . PHE A 1 80 ? 3.317 4.773 -14.493 1.00 87.12 80 PHE A N 1
ATOM 660 C CA . PHE A 1 80 ? 2.257 5.192 -13.573 1.00 87.12 80 PHE A CA 1
ATOM 661 C C . PHE A 1 80 ? 1.303 6.206 -14.204 1.00 87.12 80 PHE A C 1
ATOM 663 O O . PHE A 1 80 ? 0.096 6.118 -13.972 1.00 87.12 80 PHE A O 1
ATOM 670 N N . ALA A 1 81 ? 1.797 7.141 -15.018 1.00 88.69 81 ALA A N 1
ATOM 671 C CA . ALA A 1 81 ? 0.947 8.084 -15.735 1.00 88.69 81 ALA A CA 1
ATOM 672 C C . ALA A 1 81 ? -0.012 7.359 -16.691 1.00 88.69 81 ALA A C 1
ATOM 674 O O . ALA A 1 81 ? -1.192 7.709 -16.749 1.00 88.69 81 ALA A O 1
ATOM 675 N N . ASP A 1 82 ? 0.457 6.330 -17.394 1.00 90.75 82 ASP A N 1
ATOM 676 C CA . ASP A 1 82 ? -0.374 5.526 -18.291 1.00 90.75 82 ASP A CA 1
ATOM 677 C C . ASP A 1 82 ? -1.379 4.654 -17.542 1.00 90.75 82 ASP A C 1
ATOM 679 O O . ASP A 1 82 ? -2.557 4.633 -17.908 1.00 90.75 82 ASP A O 1
ATOM 683 N N . VAL A 1 83 ? -0.975 4.036 -16.429 1.00 89.12 83 VAL A N 1
ATOM 684 C CA . VAL A 1 83 ? -1.901 3.326 -15.534 1.00 89.12 83 VAL A CA 1
ATOM 685 C C . VAL A 1 83 ? -2.981 4.280 -15.009 1.00 89.12 83 VAL A C 1
ATOM 687 O O . VAL A 1 83 ? -4.168 3.969 -15.048 1.00 89.12 83 VAL A O 1
ATOM 690 N N . VAL A 1 84 ? -2.624 5.487 -14.571 1.00 88.31 84 VAL A N 1
ATOM 691 C CA . VAL A 1 84 ? -3.598 6.468 -14.061 1.00 88.31 84 VAL A CA 1
ATOM 692 C C . VAL A 1 84 ? -4.560 6.958 -15.152 1.00 88.31 84 VAL A C 1
ATOM 694 O O . VAL A 1 84 ? -5.700 7.314 -14.835 1.00 88.31 84 VAL A O 1
ATOM 697 N N . LYS A 1 85 ? -4.146 6.982 -16.426 1.00 89.56 85 LYS A N 1
ATOM 698 C CA . LYS A 1 85 ? -5.019 7.352 -17.556 1.00 89.56 85 LYS A CA 1
ATOM 699 C C . LYS A 1 85 ? -6.105 6.311 -17.824 1.00 89.56 85 LYS A C 1
ATOM 701 O O . LYS A 1 85 ? -7.201 6.707 -18.212 1.00 89.56 85 LYS A O 1
ATOM 706 N N . ILE A 1 86 ? -5.821 5.021 -17.627 1.00 90.50 86 ILE A N 1
ATOM 707 C CA . ILE A 1 86 ? -6.798 3.946 -17.881 1.00 90.50 86 ILE A CA 1
ATOM 708 C C . ILE A 1 86 ? -7.781 3.735 -16.724 1.00 90.50 86 ILE A C 1
ATOM 710 O O . ILE A 1 86 ? -8.855 3.174 -16.925 1.00 90.50 86 ILE A O 1
ATOM 714 N N . LEU A 1 87 ? -7.441 4.180 -15.510 1.00 89.94 87 LEU A N 1
ATOM 715 C CA . LEU A 1 87 ? -8.314 4.008 -14.351 1.00 89.94 87 LEU A CA 1
ATOM 716 C C . LEU A 1 87 ? -9.558 4.917 -14.445 1.00 89.94 87 LEU A C 1
ATOM 718 O O . LEU A 1 87 ? -9.420 6.124 -14.673 1.00 89.94 87 LEU A O 1
ATOM 722 N N . PRO A 1 88 ? -10.774 4.400 -14.175 1.00 94.12 88 PRO A N 1
ATOM 723 C CA . PRO A 1 88 ? -11.997 5.201 -14.134 1.00 94.12 88 PRO A CA 1
ATOM 724 C C . PRO A 1 88 ? -12.055 6.030 -12.838 1.00 94.12 88 PRO A C 1
ATOM 726 O O . PRO A 1 88 ? -12.791 5.730 -11.899 1.00 94.12 88 PRO A O 1
ATOM 729 N N . LYS A 1 89 ? -11.236 7.088 -12.761 1.00 93.06 89 LYS A N 1
ATOM 730 C CA . LYS A 1 89 ? -10.974 7.868 -11.533 1.00 93.06 89 LYS A CA 1
ATOM 731 C C . LYS A 1 89 ? -12.238 8.365 -10.831 1.00 93.06 89 LYS A C 1
ATOM 733 O O . LYS A 1 89 ? -12.340 8.249 -9.614 1.00 93.06 89 LYS A O 1
ATOM 738 N N . SER A 1 90 ? -13.198 8.901 -11.583 1.00 95.12 90 SER A N 1
ATOM 739 C CA . SER A 1 90 ? -14.451 9.417 -11.018 1.00 95.12 90 SER A CA 1
ATOM 740 C C . SER A 1 90 ? -15.309 8.311 -10.403 1.00 95.12 90 SER A C 1
ATOM 742 O O . SER A 1 90 ? -15.895 8.512 -9.342 1.00 95.12 90 SER A O 1
ATOM 744 N N . GLU A 1 91 ? -15.350 7.134 -11.028 1.00 96.56 91 GLU A N 1
ATOM 745 C CA . GLU A 1 91 ? -16.095 5.980 -10.515 1.00 96.56 91 GLU A CA 1
ATOM 746 C C . GLU A 1 91 ? -15.421 5.399 -9.273 1.00 96.56 91 GLU A C 1
ATOM 748 O O . GLU A 1 91 ? -16.101 5.092 -8.297 1.00 96.56 91 GLU A O 1
ATOM 753 N N . LEU A 1 92 ? -14.087 5.311 -9.271 1.00 95.31 92 LEU A N 1
ATOM 754 C CA . LEU A 1 92 ? -13.317 4.878 -8.104 1.00 95.31 92 LEU A CA 1
ATOM 755 C C . LEU A 1 92 ? -13.509 5.828 -6.915 1.00 95.31 92 LEU A C 1
ATOM 757 O O . LEU A 1 92 ? -13.713 5.357 -5.799 1.00 95.31 92 LEU A O 1
ATOM 761 N N . ALA A 1 93 ? -13.506 7.144 -7.147 1.00 94.19 93 ALA A N 1
ATOM 762 C CA . ALA A 1 93 ? -13.773 8.136 -6.107 1.00 94.19 93 ALA A CA 1
ATOM 763 C C . ALA A 1 93 ? -15.203 8.013 -5.553 1.00 94.19 93 ALA A C 1
ATOM 765 O O . ALA A 1 93 ? -15.391 7.947 -4.341 1.00 94.19 93 ALA A O 1
ATOM 766 N N . ALA A 1 94 ? -16.213 7.895 -6.422 1.00 97.38 94 ALA A N 1
ATOM 767 C CA . ALA A 1 94 ? -17.598 7.697 -5.990 1.00 97.38 94 ALA A CA 1
ATOM 768 C C . ALA A 1 94 ? -17.785 6.375 -5.223 1.00 97.38 94 ALA A C 1
ATOM 770 O O . ALA A 1 94 ? -18.514 6.320 -4.229 1.00 97.38 94 ALA A O 1
ATOM 771 N N . LEU A 1 95 ? -17.107 5.307 -5.656 1.00 97.56 95 LEU A N 1
ATOM 772 C CA . LEU A 1 95 ? -17.122 4.014 -4.979 1.00 97.56 95 LEU A CA 1
ATOM 773 C C . LEU A 1 95 ? -16.454 4.084 -3.605 1.00 97.56 95 LEU A C 1
ATOM 775 O O . LEU A 1 95 ? -16.954 3.466 -2.664 1.00 97.56 95 LEU A O 1
ATOM 779 N N . TYR A 1 96 ? -15.347 4.817 -3.492 1.00 95.12 96 TYR A N 1
ATOM 780 C CA . TYR A 1 96 ? -14.662 5.047 -2.227 1.00 95.12 96 TYR A CA 1
ATOM 781 C C . TYR A 1 96 ? -15.580 5.759 -1.230 1.00 95.12 96 TYR A C 1
ATOM 783 O O . TYR A 1 96 ? -15.828 5.207 -0.160 1.00 95.12 96 TYR A O 1
ATOM 791 N N . GLU A 1 97 ? -16.166 6.902 -1.600 1.00 96.94 97 GLU A N 1
ATOM 792 C CA . GLU A 1 97 ? -17.075 7.658 -0.721 1.00 96.94 97 GLU A CA 1
ATOM 793 C C . GLU A 1 97 ? -18.270 6.810 -0.274 1.00 96.94 97 GLU A C 1
ATOM 795 O O . GLU A 1 97 ? -18.575 6.723 0.917 1.00 96.94 97 GLU A O 1
ATOM 800 N N . LYS A 1 98 ? -18.888 6.079 -1.209 1.00 97.81 98 LYS A N 1
ATOM 801 C CA . LYS A 1 98 ? -19.983 5.154 -0.894 1.00 97.81 98 LYS A CA 1
ATOM 802 C C . LYS A 1 98 ? -19.556 4.050 0.077 1.00 97.81 98 LYS A C 1
ATOM 804 O O . LYS A 1 98 ? -20.305 3.683 0.976 1.00 97.81 98 LYS A O 1
ATOM 809 N N . LYS A 1 99 ? -18.369 3.464 -0.099 1.00 96.75 99 LYS A N 1
ATOM 810 C CA . LYS A 1 99 ? -17.877 2.424 0.818 1.00 96.75 99 LYS A CA 1
ATOM 811 C C . LYS A 1 99 ? -17.512 3.001 2.182 1.00 96.75 99 LYS A C 1
ATOM 813 O O . LYS A 1 99 ? -17.723 2.317 3.179 1.00 96.75 99 LYS A O 1
ATOM 818 N N . MET A 1 100 ? -17.013 4.232 2.237 1.00 96.06 100 MET A N 1
ATOM 819 C CA . MET A 1 100 ? -16.760 4.925 3.497 1.00 96.06 100 MET A CA 1
ATOM 820 C C . MET A 1 100 ? -18.055 5.187 4.279 1.00 96.06 100 MET A C 1
ATOM 822 O O . MET A 1 100 ? -18.036 5.047 5.503 1.00 96.06 100 MET A O 1
ATOM 826 N N . SER A 1 101 ? -19.171 5.500 3.607 1.00 97.19 101 SER A N 1
ATOM 827 C CA . SER A 1 101 ? -20.469 5.718 4.266 1.00 97.19 101 SER A CA 1
ATOM 828 C C . SER A 1 101 ? -21.202 4.424 4.632 1.00 97.19 101 SER A C 1
ATOM 830 O O . SER A 1 101 ? -21.722 4.309 5.741 1.00 97.19 101 SER A O 1
ATOM 832 N N . ASP A 1 102 ? -21.228 3.443 3.725 1.00 97.00 102 ASP A N 1
ATOM 833 C CA . ASP A 1 102 ? -22.190 2.332 3.796 1.00 97.00 102 ASP A CA 1
ATOM 834 C C . ASP A 1 102 ? -21.550 0.991 4.191 1.00 97.00 102 ASP A C 1
ATOM 836 O O . ASP A 1 102 ? -22.257 0.021 4.471 1.00 97.00 102 ASP A O 1
ATOM 840 N N . ASN A 1 103 ? -20.216 0.888 4.189 1.00 96.06 103 ASN A N 1
ATOM 841 C CA . ASN A 1 103 ? -19.505 -0.351 4.497 1.00 96.06 103 ASN A CA 1
ATOM 842 C C . ASN A 1 103 ? -18.586 -0.173 5.710 1.00 96.06 103 ASN A C 1
ATOM 844 O O . ASN A 1 103 ? -17.434 0.240 5.592 1.00 96.06 103 ASN A O 1
ATOM 848 N N . THR A 1 104 ? -19.086 -0.567 6.882 1.00 93.25 104 THR A N 1
ATOM 849 C CA . THR A 1 104 ? -18.359 -0.459 8.154 1.00 93.25 104 THR A CA 1
ATOM 850 C C . THR A 1 104 ? -17.024 -1.204 8.156 1.00 93.25 104 THR A C 1
ATOM 852 O O . THR A 1 104 ? -16.071 -0.736 8.771 1.00 93.25 104 THR A O 1
ATOM 855 N N . VAL A 1 105 ? -16.922 -2.351 7.477 1.00 91.38 105 VAL A N 1
ATOM 856 C CA . VAL A 1 105 ? -15.658 -3.102 7.396 1.00 91.38 105 VAL A CA 1
ATOM 857 C C . VAL A 1 105 ? -14.622 -2.297 6.615 1.00 91.38 105 VAL A C 1
ATOM 859 O O . VAL A 1 105 ? -13.502 -2.120 7.085 1.00 91.38 105 VAL A O 1
ATOM 862 N N . PHE A 1 106 ? -15.010 -1.752 5.460 1.00 91.44 106 PHE A N 1
ATOM 863 C CA . PHE A 1 106 ? -14.131 -0.936 4.628 1.00 91.44 106 PHE A CA 1
ATOM 864 C C . PHE A 1 106 ? -13.707 0.347 5.344 1.00 91.44 106 PHE A C 1
ATOM 866 O O . PHE A 1 106 ? -12.514 0.635 5.415 1.00 91.44 106 PHE A O 1
ATOM 873 N N . SER A 1 107 ? -14.653 1.090 5.924 1.00 92.62 107 SER A N 1
ATOM 874 C CA . SER A 1 107 ? -14.332 2.337 6.620 1.00 92.62 107 SER A CA 1
ATOM 875 C C . SER A 1 107 ? -13.470 2.103 7.859 1.00 92.62 107 SER A C 1
ATOM 877 O O . SER A 1 107 ? -12.534 2.863 8.096 1.00 92.62 107 SER A O 1
ATOM 879 N N . THR A 1 108 ? -13.696 1.017 8.606 1.00 89.44 108 THR A N 1
ATOM 880 C CA . THR A 1 108 ? -12.839 0.646 9.745 1.00 89.44 108 THR A CA 1
ATOM 881 C C . THR A 1 108 ? -11.429 0.293 9.279 1.00 89.44 108 THR A C 1
ATOM 883 O O . THR A 1 108 ? -10.461 0.762 9.876 1.00 89.44 108 THR A O 1
ATOM 886 N N . ALA A 1 109 ? -11.291 -0.468 8.190 1.00 87.12 109 ALA A N 1
ATOM 887 C CA . ALA A 1 109 ? -9.985 -0.814 7.642 1.00 87.12 109 ALA A CA 1
ATOM 888 C C . ALA A 1 109 ? -9.214 0.432 7.182 1.00 87.12 109 ALA A C 1
ATOM 890 O O . ALA A 1 109 ? -8.058 0.605 7.565 1.00 87.12 109 ALA A O 1
ATOM 891 N N . VAL A 1 110 ? -9.854 1.342 6.442 1.00 88.19 110 VAL A N 1
ATOM 892 C CA . VAL A 1 110 ? -9.231 2.604 6.004 1.00 88.19 110 VAL A CA 1
ATOM 893 C C . VAL A 1 110 ? -8.853 3.482 7.199 1.00 88.19 110 VAL A C 1
ATOM 895 O O . VAL A 1 110 ? -7.728 3.974 7.272 1.00 88.19 110 VAL A O 1
ATOM 898 N N . ASN A 1 111 ? -9.747 3.637 8.177 1.00 87.75 111 ASN A N 1
ATOM 899 C CA . ASN A 1 111 ? -9.488 4.450 9.366 1.00 87.75 111 ASN A CA 1
ATOM 900 C C . ASN A 1 111 ? -8.399 3.847 10.267 1.00 87.75 111 ASN A C 1
ATOM 902 O O . ASN A 1 111 ? -7.673 4.601 10.910 1.00 87.75 111 ASN A O 1
ATOM 906 N N . SER A 1 112 ? -8.226 2.520 10.282 1.00 85.19 112 SER A N 1
ATOM 907 C CA . SER A 1 112 ? -7.136 1.863 11.023 1.00 85.19 112 SER A CA 1
ATOM 908 C C . SER A 1 112 ? -5.744 2.289 10.541 1.00 85.19 112 SER A C 1
ATOM 910 O O . SER A 1 112 ? -4.807 2.335 11.330 1.00 85.19 112 SER A O 1
ATOM 912 N N . LEU A 1 113 ? -5.604 2.680 9.269 1.00 83.94 113 LEU A N 1
ATOM 913 C CA . LEU A 1 113 ? -4.339 3.188 8.728 1.00 83.94 113 LEU A CA 1
ATOM 914 C C . LEU A 1 113 ? -4.012 4.598 9.241 1.00 83.94 113 LEU A C 1
ATOM 916 O O . LEU A 1 113 ? -2.845 4.975 9.303 1.00 83.94 113 LEU A O 1
ATOM 920 N N . LYS A 1 114 ? -5.041 5.357 9.632 1.00 85.50 114 LYS A N 1
ATOM 921 C CA . LYS A 1 114 ? -4.940 6.721 10.171 1.00 85.50 114 LYS A CA 1
ATOM 922 C C . LYS A 1 114 ? -4.912 6.762 11.701 1.00 85.50 114 LYS A C 1
ATOM 924 O O . LYS A 1 114 ? -4.727 7.834 12.280 1.00 85.50 114 LYS A O 1
ATOM 929 N N . SER A 1 115 ? -5.132 5.622 12.359 1.00 88.06 115 SER A N 1
ATOM 930 C CA . SER A 1 115 ? -5.109 5.527 13.818 1.00 88.06 115 SER A CA 1
ATOM 931 C C . SER A 1 115 ? -3.692 5.707 14.364 1.00 88.06 115 SER A C 1
ATOM 933 O O . SER A 1 115 ? -2.710 5.723 13.618 1.00 88.06 115 SER A O 1
ATOM 935 N N . GLU A 1 116 ? -3.563 5.823 15.684 1.00 89.88 116 GLU A N 1
ATOM 936 C CA . GLU A 1 116 ? -2.249 5.893 16.328 1.00 89.88 116 GLU A CA 1
ATOM 937 C C . GLU A 1 116 ? -1.425 4.617 16.087 1.00 89.88 116 GLU A C 1
ATOM 939 O O . GLU A 1 116 ? -0.214 4.691 15.885 1.00 89.88 116 GLU A O 1
ATOM 944 N N . GLU A 1 117 ? -2.068 3.450 16.004 1.00 88.44 117 GLU A N 1
ATOM 945 C CA . GLU A 1 117 ? -1.432 2.197 15.587 1.00 88.44 117 GLU A CA 1
ATOM 946 C C . GLU A 1 117 ? -0.956 2.259 14.132 1.00 88.44 117 GLU A C 1
ATOM 948 O O . GLU A 1 117 ? 0.169 1.852 13.844 1.00 88.44 117 GLU A O 1
ATOM 953 N N . GLY A 1 118 ? -1.767 2.804 13.222 1.00 87.75 118 GLY A N 1
ATOM 954 C CA . GLY A 1 118 ? -1.380 3.015 11.826 1.00 87.75 118 GLY A CA 1
ATOM 955 C C . GLY A 1 118 ? -0.169 3.943 11.688 1.00 87.75 118 GLY A C 1
ATOM 956 O O . GLY A 1 118 ? 0.817 3.592 11.037 1.00 87.75 118 GLY A O 1
ATOM 957 N N . LYS A 1 119 ? -0.177 5.082 12.391 1.00 90.12 119 LYS A N 1
ATOM 95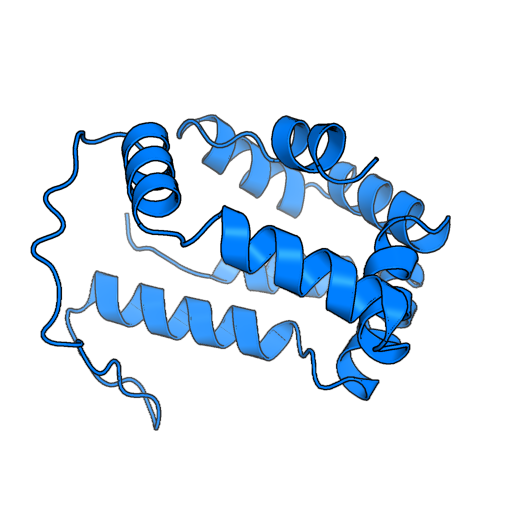8 C CA . LYS A 1 119 ? 0.961 6.019 12.448 1.00 90.12 119 LYS A CA 1
ATOM 959 C C . LYS A 1 119 ? 2.199 5.381 13.066 1.00 90.12 119 LYS A C 1
ATOM 961 O O . LYS A 1 119 ? 3.314 5.597 12.591 1.00 90.12 119 LYS A O 1
ATOM 966 N N . LYS A 1 120 ? 2.029 4.571 14.112 1.00 92.00 120 LYS A N 1
ATOM 967 C CA . LYS A 1 120 ? 3.143 3.840 14.712 1.00 92.00 120 LYS A CA 1
ATOM 968 C C . LYS A 1 120 ? 3.724 2.825 13.727 1.00 92.00 120 LYS A C 1
ATOM 970 O O . LYS A 1 120 ? 4.941 2.769 13.597 1.00 92.00 120 LYS A O 1
ATOM 975 N N . LEU A 1 121 ? 2.890 2.069 13.009 1.00 91.19 121 LEU A N 1
ATOM 976 C CA . LEU A 1 121 ? 3.362 1.162 11.961 1.00 91.19 121 LEU A CA 1
ATOM 977 C C . LEU A 1 121 ? 4.120 1.926 10.866 1.00 91.19 121 LEU A C 1
ATOM 979 O O . LEU A 1 121 ? 5.177 1.470 10.443 1.00 91.19 121 LEU A O 1
ATOM 983 N N . TYR A 1 122 ? 3.617 3.086 10.436 1.00 91.94 122 TYR A N 1
ATOM 984 C CA . TYR A 1 122 ? 4.305 3.961 9.483 1.00 91.94 122 TYR A CA 1
ATOM 985 C C . TYR A 1 122 ? 5.703 4.366 9.974 1.00 91.94 122 TYR A C 1
ATOM 987 O O . TYR A 1 122 ? 6.679 4.244 9.233 1.00 91.94 122 TYR A O 1
ATOM 995 N N . ASN A 1 123 ? 5.825 4.799 11.229 1.00 92.88 123 ASN A N 1
ATOM 996 C CA . ASN A 1 123 ? 7.118 5.168 11.807 1.00 92.88 123 ASN A CA 1
ATOM 997 C C . ASN A 1 123 ? 8.058 3.957 11.914 1.00 92.88 123 ASN A C 1
ATOM 999 O O . ASN A 1 123 ? 9.196 4.029 11.453 1.00 92.88 123 ASN A O 1
ATOM 1003 N N . ASP A 1 124 ? 7.569 2.827 12.434 1.00 93.19 124 ASP A N 1
ATOM 1004 C CA . ASP A 1 124 ? 8.355 1.595 12.557 1.00 93.19 124 ASP A CA 1
ATOM 1005 C C . ASP A 1 124 ? 8.825 1.084 11.173 1.00 93.19 124 ASP A C 1
ATOM 1007 O O . ASP A 1 124 ? 9.940 0.571 11.038 1.00 93.19 124 ASP A O 1
ATOM 1011 N N . LEU A 1 125 ? 8.001 1.245 10.125 1.00 92.31 125 LEU A N 1
ATOM 1012 C CA . LEU A 1 125 ? 8.371 0.967 8.733 1.00 92.31 125 LEU A CA 1
ATOM 1013 C C . LEU A 1 125 ? 9.550 1.839 8.297 1.00 92.31 125 LEU A C 1
ATOM 1015 O O . LEU A 1 125 ? 10.536 1.315 7.784 1.00 92.31 125 LEU A O 1
ATOM 1019 N N . TRP A 1 126 ? 9.492 3.151 8.524 1.00 93.31 126 TRP A N 1
ATOM 1020 C CA . TRP A 1 126 ? 10.569 4.063 8.129 1.00 93.31 126 TRP A CA 1
ATOM 1021 C C . TRP A 1 126 ? 11.851 3.913 8.946 1.00 93.31 126 TRP A C 1
ATOM 1023 O O . TRP A 1 126 ? 12.913 4.292 8.454 1.00 93.31 126 TRP A O 1
ATOM 1033 N N . GLU A 1 127 ? 11.795 3.333 10.142 1.00 94.31 127 GLU A N 1
ATOM 1034 C CA . GLU A 1 127 ? 12.977 2.950 10.926 1.00 94.31 127 GLU A CA 1
ATOM 1035 C C . GLU A 1 127 ? 13.579 1.605 10.478 1.00 94.31 127 GLU A C 1
ATOM 1037 O O . GLU A 1 127 ? 14.744 1.298 10.761 1.00 94.31 127 GLU A O 1
ATOM 1042 N N . ASN A 1 128 ? 12.818 0.792 9.741 1.00 94.06 128 ASN A N 1
ATOM 1043 C CA . ASN A 1 128 ? 13.262 -0.511 9.274 1.00 94.06 128 ASN A CA 1
ATOM 1044 C C . ASN A 1 128 ? 14.246 -0.389 8.094 1.00 94.06 128 ASN A C 1
ATOM 1046 O O . ASN A 1 128 ? 13.905 0.072 7.006 1.00 94.06 128 ASN A O 1
ATOM 1050 N N . ARG A 1 129 ? 15.474 -0.894 8.273 1.00 93.69 129 ARG A N 1
ATOM 1051 C CA . ARG A 1 129 ? 16.519 -0.854 7.231 1.00 93.69 129 ARG A CA 1
ATOM 1052 C C . ARG A 1 129 ? 16.147 -1.609 5.951 1.00 93.69 129 ARG A C 1
ATOM 1054 O O . ARG A 1 129 ? 16.533 -1.177 4.868 1.00 93.69 129 ARG A O 1
ATOM 1061 N N . THR A 1 130 ? 15.426 -2.728 6.060 1.00 93.44 130 THR A N 1
ATOM 1062 C CA . THR A 1 130 ? 14.959 -3.493 4.892 1.00 93.44 130 THR A CA 1
ATOM 1063 C C . THR A 1 130 ? 13.967 -2.652 4.083 1.00 93.44 130 THR A C 1
ATOM 1065 O O . THR A 1 130 ? 14.100 -2.558 2.865 1.00 93.44 130 THR A O 1
ATOM 1068 N N . PHE A 1 131 ? 13.035 -1.964 4.750 1.00 93.12 131 PHE A N 1
ATOM 1069 C CA . PHE A 1 131 ? 12.094 -1.052 4.102 1.00 93.12 131 PHE A CA 1
ATOM 1070 C C . PHE A 1 131 ? 12.793 0.156 3.473 1.00 93.12 131 PHE A C 1
ATOM 1072 O O . PHE A 1 131 ? 12.531 0.467 2.316 1.00 93.12 131 PHE A O 1
ATOM 1079 N N . GLN A 1 132 ? 13.724 0.801 4.181 1.00 94.44 132 GLN A N 1
ATOM 1080 C CA . GLN A 1 132 ? 14.494 1.926 3.635 1.00 94.44 132 GLN A CA 1
ATOM 1081 C C . GLN A 1 132 ? 15.240 1.543 2.349 1.00 94.44 132 GLN A C 1
ATOM 1083 O O . GLN A 1 132 ? 15.267 2.324 1.400 1.00 94.44 132 GLN A O 1
ATOM 1088 N N . ALA A 1 133 ? 15.815 0.338 2.287 1.00 92.19 133 ALA A N 1
ATOM 1089 C CA . ALA A 1 133 ? 16.476 -0.154 1.080 1.00 92.19 133 ALA A CA 1
ATOM 1090 C C . ALA A 1 133 ? 15.494 -0.299 -0.096 1.00 92.19 133 ALA A C 1
ATOM 1092 O O . ALA A 1 133 ? 15.803 0.151 -1.199 1.00 92.19 133 ALA A O 1
ATOM 1093 N N . VAL A 1 134 ? 14.301 -0.858 0.147 1.00 90.44 134 VAL A N 1
ATOM 1094 C CA . VAL A 1 134 ? 13.225 -0.931 -0.858 1.00 90.44 134 VAL A CA 1
ATOM 1095 C C . VAL A 1 134 ? 12.808 0.473 -1.294 1.00 90.44 134 VAL A C 1
ATOM 1097 O O . VAL A 1 134 ? 12.798 0.767 -2.486 1.00 90.44 134 VAL A O 1
ATOM 1100 N N . ALA A 1 135 ? 12.522 1.366 -0.348 1.00 92.50 135 ALA A N 1
ATOM 1101 C CA . ALA A 1 135 ? 12.068 2.716 -0.649 1.00 92.50 135 ALA A CA 1
ATOM 1102 C C . ALA A 1 135 ? 13.092 3.502 -1.483 1.00 92.50 135 ALA A C 1
ATOM 1104 O O . ALA A 1 135 ? 12.714 4.156 -2.451 1.00 92.50 135 ALA A O 1
ATOM 1105 N N . ASN A 1 136 ? 14.383 3.384 -1.163 1.00 92.38 136 ASN A N 1
ATOM 1106 C CA . ASN A 1 136 ? 15.457 4.023 -1.923 1.00 92.38 136 ASN A CA 1
ATOM 1107 C C . ASN A 1 136 ? 15.601 3.438 -3.335 1.00 92.38 136 ASN A C 1
ATOM 1109 O O . ASN A 1 136 ? 15.809 4.188 -4.285 1.00 92.38 136 ASN A O 1
ATOM 1113 N N . ALA A 1 137 ? 15.465 2.117 -3.496 1.00 89.75 137 ALA A N 1
ATOM 1114 C CA . ALA A 1 137 ? 15.526 1.481 -4.812 1.00 89.75 137 ALA A CA 1
ATOM 1115 C C . ALA A 1 137 ? 14.410 1.986 -5.741 1.00 89.75 137 ALA A C 1
ATOM 1117 O O . ALA A 1 137 ? 14.666 2.289 -6.905 1.00 89.75 137 ALA A O 1
ATOM 1118 N N . TYR A 1 138 ? 13.193 2.139 -5.218 1.00 89.19 138 TYR A N 1
ATOM 1119 C CA . TYR A 1 138 ? 12.066 2.696 -5.970 1.00 89.19 138 TYR A CA 1
ATOM 1120 C C . TYR A 1 138 ? 12.208 4.204 -6.204 1.00 89.19 138 TYR A C 1
ATOM 1122 O O . TYR A 1 138 ? 11.898 4.676 -7.293 1.00 89.19 138 TYR A O 1
ATOM 1130 N N . ALA A 1 139 ? 12.742 4.958 -5.240 1.00 91.62 139 ALA A N 1
ATOM 1131 C CA . ALA A 1 139 ? 12.992 6.389 -5.412 1.00 91.62 139 ALA A CA 1
ATOM 1132 C C . ALA A 1 139 ? 14.019 6.671 -6.523 1.00 91.62 139 ALA A C 1
ATOM 1134 O O . ALA A 1 139 ? 13.851 7.627 -7.273 1.00 91.62 139 ALA A O 1
ATOM 1135 N N . ASN A 1 140 ? 15.030 5.807 -6.680 1.00 91.19 140 ASN A N 1
ATOM 1136 C CA . ASN A 1 140 ? 15.979 5.858 -7.801 1.00 91.19 140 ASN A CA 1
ATOM 1137 C C . ASN A 1 140 ? 15.335 5.537 -9.165 1.00 91.19 140 ASN A C 1
ATOM 1139 O O . ASN A 1 140 ? 15.976 5.719 -10.195 1.00 91.19 140 ASN A O 1
ATOM 1143 N N . ASN A 1 141 ? 14.094 5.047 -9.165 1.00 89.00 141 ASN A N 1
ATOM 1144 C CA . ASN A 1 141 ? 13.275 4.754 -10.337 1.00 89.00 141 ASN A CA 1
ATOM 1145 C C . ASN A 1 141 ? 11.970 5.569 -10.276 1.00 89.00 141 ASN A C 1
ATOM 1147 O O . ASN A 1 141 ? 10.891 5.024 -10.470 1.00 89.00 141 ASN A O 1
ATOM 1151 N N . ASP A 1 142 ? 12.057 6.855 -9.927 1.00 88.88 142 ASP A N 1
ATOM 1152 C CA . ASP A 1 142 ? 10.959 7.837 -9.960 1.00 88.88 142 ASP A CA 1
ATOM 1153 C C . ASP A 1 142 ? 9.729 7.541 -9.077 1.00 88.88 142 ASP A C 1
ATOM 1155 O O . ASP A 1 142 ? 8.693 8.195 -9.214 1.00 88.88 142 ASP A O 1
ATOM 1159 N N . PHE A 1 143 ? 9.819 6.602 -8.128 1.00 88.19 143 PHE A N 1
ATOM 1160 C CA . PHE A 1 143 ? 8.715 6.268 -7.227 1.00 88.19 143 PHE A CA 1
ATOM 1161 C C . PHE A 1 143 ? 9.050 6.540 -5.757 1.00 88.19 143 PHE A C 1
ATOM 1163 O O . PHE A 1 143 ? 9.703 5.753 -5.070 1.00 88.19 143 PHE A O 1
ATOM 1170 N N . ASN A 1 144 ? 8.561 7.669 -5.241 1.00 90.69 144 ASN A N 1
ATOM 1171 C CA . ASN A 1 144 ? 8.808 8.097 -3.867 1.00 90.69 144 ASN A CA 1
ATOM 1172 C C . ASN A 1 144 ? 7.655 7.693 -2.930 1.00 90.69 144 ASN A C 1
ATOM 1174 O O . ASN A 1 144 ? 6.645 8.389 -2.830 1.00 90.69 144 ASN A O 1
ATOM 1178 N N . PHE A 1 145 ? 7.838 6.598 -2.184 1.00 89.94 145 PHE A N 1
ATOM 1179 C CA . PHE A 1 145 ? 6.857 6.120 -1.199 1.00 89.94 145 PHE A CA 1
ATOM 1180 C C . PHE A 1 145 ? 6.468 7.171 -0.158 1.00 89.94 145 PHE A C 1
ATOM 1182 O O . PHE A 1 145 ? 5.311 7.226 0.248 1.00 89.94 145 PHE A O 1
ATOM 1189 N N . ARG A 1 146 ? 7.414 8.009 0.279 1.00 90.81 146 ARG A N 1
ATOM 1190 C CA . ARG A 1 146 ? 7.153 9.023 1.304 1.00 90.81 146 ARG A CA 1
ATOM 1191 C C . ARG A 1 146 ? 6.200 10.089 0.790 1.00 90.81 146 ARG A C 1
ATOM 1193 O O . ARG A 1 146 ? 5.215 10.382 1.454 1.00 90.81 146 ARG A O 1
ATOM 1200 N N . TYR A 1 147 ? 6.443 10.581 -0.425 1.00 89.38 147 TYR A N 1
ATOM 1201 C CA . TYR A 1 147 ? 5.523 11.490 -1.104 1.00 89.38 147 TYR A CA 1
ATOM 1202 C C . TYR A 1 147 ? 4.122 10.878 -1.215 1.00 89.38 147 TYR A C 1
ATOM 1204 O O . TYR A 1 147 ? 3.145 11.545 -0.888 1.00 89.38 147 TYR A O 1
ATOM 1212 N N . ILE A 1 148 ? 4.015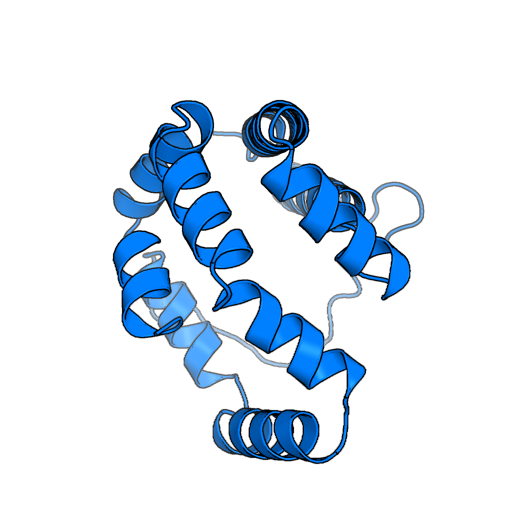 9.604 -1.611 1.00 84.81 148 ILE A N 1
ATOM 1213 C CA . ILE A 1 148 ? 2.718 8.926 -1.736 1.00 84.81 148 ILE A CA 1
ATOM 1214 C C . ILE A 1 148 ? 2.008 8.814 -0.380 1.00 84.81 148 ILE A C 1
ATOM 1216 O O . ILE A 1 148 ? 0.857 9.230 -0.259 1.00 84.81 148 ILE A O 1
ATOM 1220 N N . PHE A 1 149 ? 2.670 8.286 0.649 1.00 85.06 149 PHE A N 1
ATOM 1221 C CA . PHE A 1 149 ? 2.037 8.106 1.955 1.00 85.06 149 PHE A CA 1
ATOM 1222 C C . PHE A 1 149 ? 1.657 9.436 2.606 1.00 85.06 149 PHE A C 1
ATOM 1224 O O . PHE A 1 149 ? 0.528 9.578 3.060 1.00 85.06 149 PHE A O 1
ATOM 1231 N N . GLU A 1 150 ? 2.544 10.429 2.597 1.00 87.44 150 GLU A N 1
ATOM 1232 C CA . GLU A 1 150 ? 2.297 11.712 3.269 1.00 87.44 150 GLU A CA 1
ATOM 1233 C C . GLU A 1 150 ? 1.298 12.600 2.506 1.00 87.44 150 GLU A C 1
ATOM 1235 O O . GLU A 1 150 ? 0.624 13.426 3.116 1.00 87.44 150 GLU A O 1
ATOM 1240 N N . THR A 1 151 ? 1.149 12.418 1.188 1.00 83.94 151 THR A N 1
ATOM 1241 C CA . THR A 1 151 ? 0.158 13.165 0.388 1.00 83.94 151 THR A CA 1
ATOM 1242 C C . THR A 1 151 ? -1.230 12.530 0.451 1.00 83.94 151 THR A C 1
ATOM 1244 O O . THR A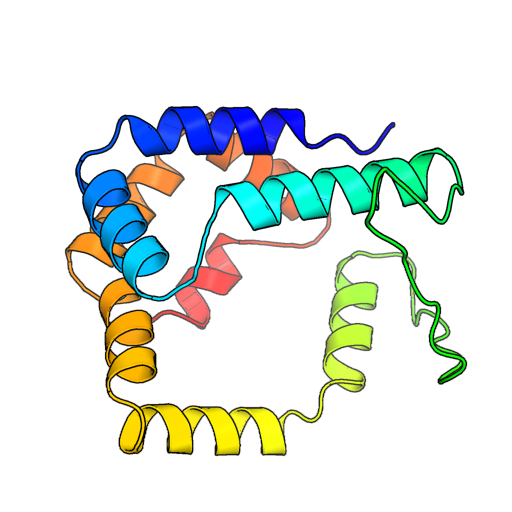 1 151 ? -2.233 13.242 0.499 1.00 83.94 151 THR A O 1
ATOM 1247 N N . PHE A 1 152 ? -1.310 11.195 0.420 1.00 68.38 152 PHE A N 1
ATOM 1248 C CA . PHE A 1 152 ? -2.576 10.478 0.219 1.00 68.38 152 PHE A CA 1
ATOM 1249 C C . PHE A 1 152 ? -3.101 9.753 1.466 1.00 68.38 152 PHE A C 1
ATOM 1251 O O . PHE A 1 152 ? -4.248 9.303 1.460 1.00 68.38 152 PHE A O 1
ATOM 1258 N N . VAL A 1 153 ? -2.322 9.685 2.551 1.00 66.62 153 VAL A N 1
ATOM 1259 C CA . VAL A 1 153 ? -2.749 9.164 3.863 1.00 66.62 153 VAL A CA 1
ATOM 1260 C C . VAL A 1 153 ? -2.625 10.263 4.937 1.00 66.62 153 VAL A C 1
ATOM 1262 O O . VAL A 1 153 ? -1.792 10.144 5.833 1.00 66.62 153 VAL A O 1
ATOM 1265 N N . PRO A 1 154 ? -3.415 11.355 4.853 1.00 49.72 154 PRO A N 1
ATOM 1266 C CA . PRO A 1 154 ? -3.452 12.377 5.898 1.00 49.72 154 PRO A CA 1
ATOM 1267 C C . PRO A 1 154 ? -4.184 11.890 7.152 1.00 49.72 154 PRO A C 1
ATOM 1269 O O . PRO A 1 154 ? -5.223 11.189 7.000 1.00 49.72 154 PRO A O 1
#